Protein AF-A0A2V3JGL5-F1 (afdb_monomer)

Foldseek 3Di:
DEAEEDPPDPQRVLCCVVPVVVVVDDDDPPHHYDHALLVVLVVCLVDVPYDYDHDPVNDDPSHDFDADVNHGDDPVCVVVCVRVRDDPPPCVVVVVVVPD

Solvent-accessible surface area (backbone atoms only — not comparable to full-atom values): 6265 Å² total; per-residue (Å²): 82,50,38,38,53,36,88,90,34,67,69,37,56,46,45,43,64,74,53,32,55,82,69,78,52,78,85,62,91,82,36,48,71,28,92,42,50,66,54,43,48,54,53,39,48,74,31,90,70,42,48,68,70,63,60,72,93,66,67,54,92,71,50,87,83,72,57,55,96,82,32,54,86,41,77,64,31,46,74,74,51,67,26,84,76,74,86,63,76,79,57,53,61,59,68,61,64,76,76,117

Sequence (100 aa):
MAVSREEGSGTRGYFESAVMKSTGKEITDHAIIQDSNGKIRTTVAGDKRSIGFLSLGYASSDVKTLTLDGVAPSTENVRSGEYAILTDTSNDHERRAGRG

Mean predicted aligned error: 6.15 Å

pLDDT: mean 88.22, std 16.15, range [39.5, 98.5]

Structure (mmCIF, N/CA/C/O 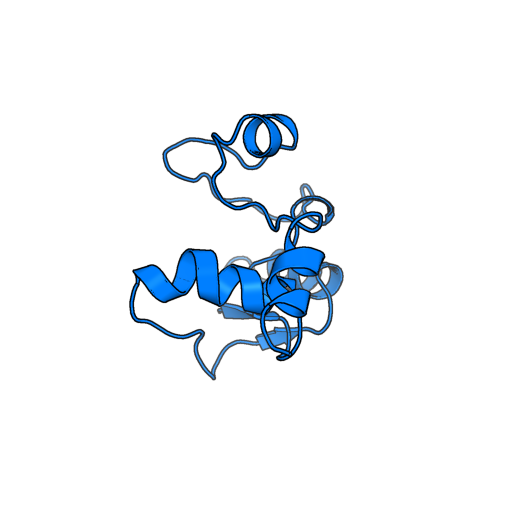backbone):
data_AF-A0A2V3JGL5-F1
#
_entry.id   AF-A0A2V3JGL5-F1
#
loop_
_atom_site.group_PDB
_atom_site.id
_atom_site.type_symbol
_atom_site.label_atom_id
_atom_site.label_alt_id
_atom_site.label_comp_id
_atom_site.label_asym_id
_atom_site.label_entity_id
_atom_site.label_seq_id
_atom_site.pdbx_PDB_ins_code
_atom_site.Cartn_x
_atom_site.Cartn_y
_atom_site.Cartn_z
_atom_site.occupancy
_atom_site.B_iso_or_equiv
_atom_site.auth_seq_id
_atom_site.auth_comp_id
_atom_site.auth_asym_id
_atom_site.auth_atom_id
_atom_site.pdbx_PDB_model_num
ATOM 1 N N . MET A 1 1 ? 3.971 -13.241 -0.604 1.00 93.25 1 MET A N 1
ATOM 2 C CA . MET A 1 1 ? 5.180 -12.398 -0.730 1.00 93.25 1 MET A CA 1
ATOM 3 C C . MET A 1 1 ? 4.802 -10.939 -0.533 1.00 93.25 1 MET A C 1
ATOM 5 O O . MET A 1 1 ? 3.811 -10.516 -1.112 1.00 93.25 1 MET A O 1
ATOM 9 N N . ALA A 1 2 ? 5.524 -10.191 0.301 1.00 97.31 2 ALA A N 1
ATOM 10 C CA . ALA A 1 2 ? 5.269 -8.760 0.470 1.00 97.31 2 ALA A CA 1
ATOM 11 C C . ALA A 1 2 ? 5.937 -7.966 -0.663 1.00 97.31 2 ALA A C 1
ATOM 13 O O . ALA A 1 2 ? 7.058 -8.284 -1.058 1.00 97.31 2 ALA A O 1
ATOM 14 N N . VAL A 1 3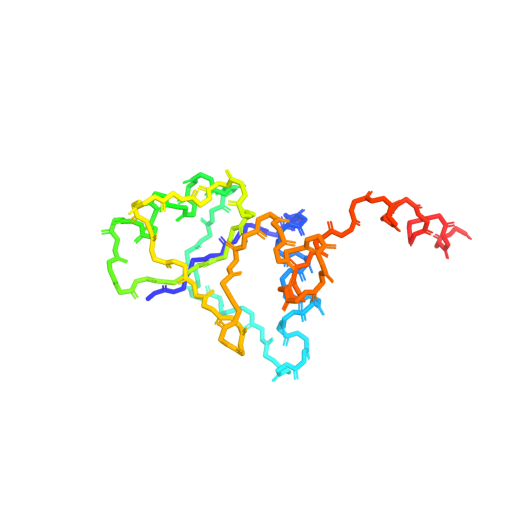 ? 5.256 -6.944 -1.171 1.00 98.31 3 VAL A N 1
ATOM 15 C CA . VAL A 1 3 ? 5.776 -6.008 -2.169 1.00 98.31 3 VAL A CA 1
ATOM 16 C C . VAL A 1 3 ? 5.652 -4.601 -1.596 1.00 98.31 3 VAL A C 1
ATOM 18 O O . VAL A 1 3 ? 4.565 -4.180 -1.200 1.00 98.31 3 VAL A O 1
ATOM 21 N N . SER A 1 4 ? 6.766 -3.885 -1.525 1.00 98.19 4 SER A N 1
ATOM 22 C CA . SER A 1 4 ? 6.856 -2.563 -0.913 1.00 98.19 4 SER A CA 1
ATOM 23 C C . SER A 1 4 ? 7.385 -1.539 -1.905 1.00 98.19 4 SER A C 1
ATOM 25 O O . SER A 1 4 ? 8.080 -1.869 -2.867 1.00 98.19 4 SER A O 1
ATOM 27 N N . ARG A 1 5 ? 7.065 -0.270 -1.661 1.00 97.81 5 ARG A N 1
ATOM 28 C CA . ARG A 1 5 ? 7.719 0.841 -2.349 1.00 97.81 5 ARG A CA 1
ATOM 29 C C . ARG A 1 5 ? 9.145 1.031 -1.813 1.00 97.81 5 ARG A C 1
ATOM 31 O O . ARG A 1 5 ? 9.460 0.652 -0.684 1.00 97.81 5 ARG A O 1
ATOM 38 N N . GLU A 1 6 ? 10.006 1.617 -2.629 1.00 97.00 6 GLU A N 1
ATOM 39 C CA . GLU A 1 6 ? 11.352 2.026 -2.214 1.00 97.00 6 GLU A CA 1
ATOM 40 C C . GLU A 1 6 ? 11.339 3.036 -1.056 1.00 97.00 6 GLU A C 1
ATOM 42 O O . GLU A 1 6 ? 10.342 3.726 -0.810 1.00 97.00 6 GLU A O 1
ATOM 47 N N . GLU A 1 7 ? 12.454 3.114 -0.334 1.00 93.94 7 GLU A N 1
ATOM 48 C CA . GLU A 1 7 ? 12.691 4.174 0.645 1.00 93.94 7 GLU A CA 1
ATOM 49 C C . GLU A 1 7 ? 12.618 5.557 -0.019 1.00 93.94 7 GLU A C 1
ATOM 51 O O . GLU A 1 7 ? 12.923 5.722 -1.197 1.00 93.94 7 GLU A O 1
ATOM 56 N N . GLY A 1 8 ? 12.152 6.565 0.718 1.00 91.12 8 GLY A N 1
ATOM 57 C CA . GLY A 1 8 ? 11.918 7.905 0.166 1.00 91.12 8 GLY A CA 1
ATOM 58 C C . GLY A 1 8 ? 10.623 8.048 -0.649 1.00 91.12 8 GLY A C 1
ATOM 59 O O . GLY A 1 8 ? 10.199 9.170 -0.927 1.00 91.12 8 GLY A O 1
ATOM 60 N N . SER A 1 9 ? 9.924 6.952 -0.968 1.00 94.88 9 SER A N 1
ATOM 61 C CA . SER A 1 9 ? 8.574 7.016 -1.534 1.00 94.88 9 SER A CA 1
ATOM 62 C C . SER A 1 9 ? 7.589 7.637 -0.540 1.00 94.88 9 SER A C 1
ATOM 64 O O . SER A 1 9 ? 7.369 7.103 0.548 1.00 94.88 9 SER A O 1
ATOM 66 N N . GLY A 1 10 ? 6.895 8.704 -0.946 1.00 92.31 10 GLY A N 1
ATOM 67 C CA . GLY A 1 10 ? 5.817 9.290 -0.138 1.00 92.31 10 GLY A CA 1
ATOM 68 C C . GLY A 1 10 ? 4.697 8.290 0.180 1.00 92.31 10 GLY A C 1
ATOM 69 O O . GLY A 1 10 ? 4.161 8.285 1.284 1.00 92.31 10 GLY A O 1
ATOM 70 N N . THR A 1 11 ? 4.399 7.367 -0.744 1.00 92.94 11 THR A N 1
ATOM 71 C CA . THR A 1 11 ? 3.424 6.288 -0.514 1.00 92.94 11 THR A CA 1
ATOM 72 C C . THR A 1 11 ? 3.889 5.333 0.586 1.00 92.94 11 THR A C 1
ATOM 74 O O . THR A 1 11 ? 3.071 4.912 1.400 1.00 92.94 11 THR A O 1
ATOM 77 N N . ARG A 1 12 ? 5.191 5.009 0.633 1.00 95.44 12 ARG A N 1
ATOM 78 C CA . ARG A 1 12 ? 5.767 4.186 1.705 1.00 95.44 12 ARG A CA 1
ATOM 79 C C . ARG A 1 12 ? 5.710 4.910 3.038 1.00 95.44 12 ARG A C 1
ATOM 81 O O . ARG A 1 12 ? 5.139 4.367 3.973 1.00 95.44 12 ARG A O 1
ATOM 88 N N . GLY A 1 13 ? 6.226 6.137 3.096 1.00 94.75 13 GLY A N 1
ATOM 89 C CA . GLY A 1 13 ? 6.256 6.904 4.342 1.00 94.75 13 GLY A CA 1
ATOM 90 C C . GLY A 1 13 ? 4.857 7.124 4.926 1.00 94.75 13 GLY A C 1
ATOM 91 O O . GLY A 1 13 ? 4.651 7.022 6.138 1.00 94.75 13 GLY A O 1
ATOM 92 N N . TYR A 1 14 ? 3.857 7.348 4.069 1.00 93.06 14 TYR A N 1
ATOM 93 C CA . TYR A 1 14 ? 2.470 7.423 4.517 1.00 93.06 14 TYR A CA 1
ATOM 94 C C . TYR A 1 14 ? 1.956 6.071 5.034 1.00 93.06 14 TYR A C 1
ATOM 96 O O . TYR A 1 14 ? 1.404 6.020 6.127 1.00 93.06 14 TYR A O 1
ATOM 104 N N . PHE A 1 15 ? 2.168 4.969 4.308 1.00 94.38 15 PHE A N 1
ATOM 105 C CA . PHE A 1 15 ? 1.748 3.639 4.764 1.00 94.38 15 PHE A CA 1
ATOM 106 C C . PHE A 1 15 ? 2.410 3.244 6.096 1.00 94.38 15 PHE A C 1
ATOM 108 O O . PHE A 1 15 ? 1.745 2.745 7.004 1.00 94.38 15 PHE A O 1
ATOM 115 N N . GLU A 1 16 ? 3.701 3.525 6.258 1.00 94.81 16 GLU A N 1
ATOM 116 C CA . GLU A 1 16 ? 4.433 3.271 7.498 1.00 94.81 16 GLU A CA 1
ATOM 117 C C . GLU A 1 16 ? 3.859 4.077 8.670 1.00 94.81 16 GLU A C 1
ATOM 119 O O . GLU A 1 16 ? 3.579 3.521 9.732 1.00 94.81 16 GLU A O 1
ATOM 124 N N . S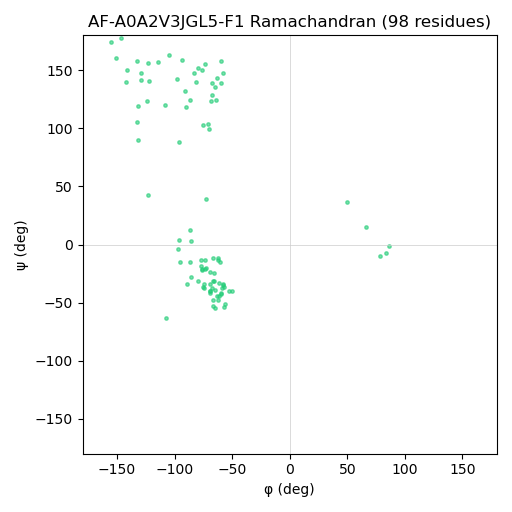ER A 1 17 ? 3.629 5.378 8.479 1.00 93.25 17 SER A N 1
ATOM 125 C CA . SER A 1 17 ? 3.150 6.258 9.550 1.00 93.25 17 SER A CA 1
ATOM 126 C C . SER A 1 17 ? 1.668 6.081 9.888 1.00 93.25 17 SER A C 1
ATOM 128 O O . SER A 1 17 ? 1.315 6.166 11.066 1.00 93.25 17 SE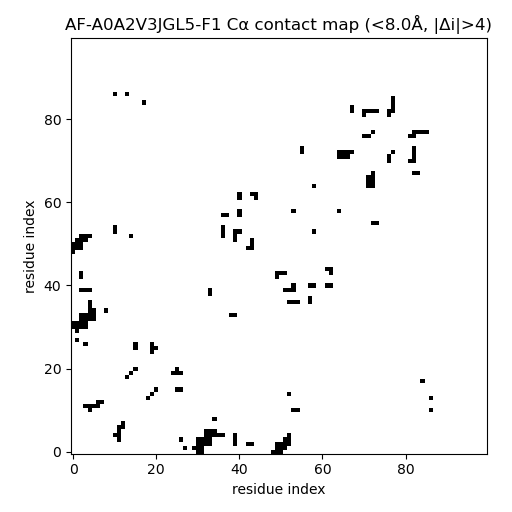R A O 1
ATOM 130 N N . ALA A 1 18 ? 0.816 5.833 8.890 1.00 90.31 18 ALA A N 1
ATOM 131 C CA . ALA A 1 18 ? -0.633 5.733 9.052 1.00 90.31 18 ALA A CA 1
ATOM 132 C C . ALA A 1 18 ? -1.105 4.310 9.384 1.00 90.31 18 ALA A C 1
ATOM 134 O O . ALA A 1 18 ? -2.062 4.152 10.135 1.00 90.31 18 ALA A O 1
ATOM 135 N N . VAL A 1 19 ? -0.439 3.278 8.854 1.00 91.56 19 VAL A N 1
ATOM 136 C CA . VAL A 1 19 ? -0.855 1.876 9.026 1.00 91.56 19 VAL A CA 1
ATOM 137 C C . VAL A 1 19 ? 0.092 1.158 9.977 1.00 91.56 19 VAL A C 1
ATOM 139 O O . VAL A 1 19 ? -0.309 0.749 11.068 1.00 91.56 19 VAL A O 1
ATOM 142 N N . MET A 1 20 ? 1.367 1.042 9.600 1.00 94.50 20 MET A N 1
ATOM 143 C CA . MET A 1 20 ? 2.313 0.162 10.297 1.00 94.50 20 MET A CA 1
ATOM 144 C C . MET A 1 20 ? 2.625 0.629 11.718 1.00 94.50 20 MET A C 1
ATOM 146 O O . MET A 1 20 ? 2.693 -0.202 12.624 1.00 94.50 20 MET A O 1
ATOM 150 N N . LYS A 1 21 ? 2.732 1.944 11.949 1.00 93.75 21 LYS A N 1
ATOM 151 C CA . LYS A 1 21 ? 3.057 2.525 13.260 1.00 93.75 21 LYS A CA 1
ATOM 152 C C . LYS A 1 21 ? 2.134 2.031 14.377 1.00 93.75 21 LYS A C 1
ATOM 154 O O . LYS A 1 21 ? 2.610 1.742 15.470 1.00 93.75 21 LYS A O 1
ATOM 159 N N . SER A 1 22 ? 0.836 1.899 14.099 1.00 91.44 22 SER A N 1
ATOM 160 C CA . SER A 1 22 ? -0.150 1.406 15.075 1.00 91.44 22 SER A CA 1
ATOM 161 C C . SER A 1 22 ? 0.066 -0.062 15.463 1.00 91.44 22 SER A C 1
ATOM 163 O O . SER A 1 22 ? -0.313 -0.482 16.552 1.00 91.44 22 SER A O 1
ATOM 165 N N . THR A 1 23 ? 0.712 -0.838 14.589 1.00 94.69 23 THR A N 1
ATOM 166 C CA . THR A 1 23 ? 0.967 -2.269 14.787 1.00 94.69 23 THR A C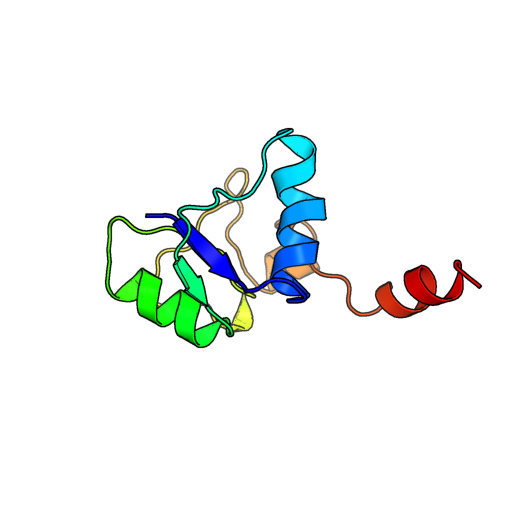A 1
ATOM 167 C C . THR A 1 23 ? 2.251 -2.552 15.568 1.00 94.69 23 THR A C 1
ATOM 169 O O . THR A 1 23 ? 2.456 -3.686 15.996 1.00 94.69 23 THR A O 1
ATOM 172 N N . GLY A 1 24 ? 3.135 -1.555 15.717 1.00 95.75 24 GLY A N 1
ATOM 173 C CA . GLY A 1 24 ? 4.475 -1.732 16.286 1.00 95.75 24 GLY A CA 1
ATOM 174 C C . GLY A 1 24 ? 5.411 -2.603 15.436 1.00 95.75 24 GLY A C 1
ATOM 175 O O . GLY A 1 24 ? 6.419 -3.082 15.947 1.00 95.75 24 GLY A O 1
ATOM 176 N N . LYS A 1 25 ? 5.069 -2.849 14.164 1.00 95.88 25 LYS A N 1
ATOM 177 C CA . LYS A 1 25 ? 5.849 -3.665 13.223 1.00 95.88 25 LYS A CA 1
ATOM 178 C C . LYS A 1 25 ? 6.388 -2.820 12.078 1.00 95.88 25 LYS A C 1
ATOM 180 O O . LYS A 1 25 ? 5.807 -1.799 11.717 1.00 95.88 25 LYS A O 1
ATOM 185 N N . GLU A 1 26 ? 7.449 -3.318 11.460 1.00 95.75 26 GLU A N 1
ATOM 186 C CA . GLU A 1 26 ? 8.063 -2.733 10.271 1.00 95.75 26 GLU A CA 1
ATOM 187 C C . GLU A 1 26 ? 7.715 -3.538 9.015 1.00 95.75 26 GLU A C 1
ATOM 189 O O . GLU A 1 26 ? 7.249 -4.683 9.077 1.00 95.75 26 GLU A O 1
ATOM 194 N N . ILE A 1 27 ? 7.919 -2.922 7.851 1.00 96.50 27 ILE A N 1
ATOM 195 C CA . ILE A 1 27 ? 7.876 -3.646 6.582 1.00 96.50 27 ILE A CA 1
ATOM 196 C C . ILE A 1 27 ? 9.072 -4.600 6.565 1.00 96.50 27 ILE A C 1
ATOM 198 O O . ILE A 1 27 ? 10.195 -4.179 6.796 1.00 96.50 27 ILE A O 1
ATOM 202 N N . THR A 1 28 ? 8.829 -5.880 6.287 1.00 95.88 28 THR A N 1
ATOM 203 C CA . THR A 1 28 ? 9.890 -6.896 6.263 1.00 95.88 28 THR A CA 1
ATOM 204 C C . THR A 1 28 ? 10.980 -6.585 5.233 1.00 95.88 28 THR A C 1
ATOM 206 O O . THR A 1 28 ? 10.675 -6.269 4.082 1.00 95.88 28 THR A O 1
ATOM 209 N N . ASP A 1 29 ? 12.239 -6.808 5.613 1.00 95.81 29 ASP A N 1
ATOM 210 C CA . ASP A 1 29 ? 13.408 -6.715 4.722 1.00 95.81 29 ASP A CA 1
ATOM 211 C C . ASP A 1 29 ? 13.377 -7.727 3.563 1.00 95.81 29 ASP A C 1
ATOM 213 O O . ASP A 1 29 ? 14.117 -7.606 2.591 1.00 95.81 29 ASP A O 1
ATOM 217 N N . HIS A 1 30 ? 12.493 -8.728 3.632 1.00 97.19 30 HIS A N 1
ATOM 218 C CA . HIS A 1 30 ? 12.258 -9.691 2.555 1.00 97.19 30 HIS A CA 1
ATOM 219 C C . HIS A 1 30 ? 11.234 -9.210 1.515 1.00 97.19 30 HIS A C 1
ATOM 221 O O . HIS A 1 30 ? 10.859 -9.976 0.623 1.00 97.19 30 HIS A O 1
ATOM 227 N N . ALA A 1 31 ? 10.715 -7.986 1.639 1.00 97.81 31 ALA A N 1
ATOM 228 C CA . ALA A 1 31 ? 9.777 -7.445 0.668 1.00 97.81 31 ALA A CA 1
ATOM 229 C C . ALA A 1 31 ? 10.464 -7.213 -0.686 1.00 97.81 31 ALA A C 1
ATOM 231 O O . ALA A 1 31 ? 11.574 -6.688 -0.758 1.00 97.81 31 ALA A O 1
ATOM 232 N N . ILE A 1 32 ? 9.770 -7.533 -1.77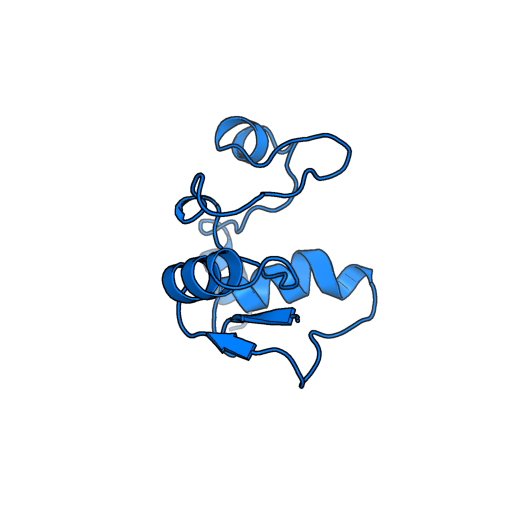9 1.00 98.25 32 ILE A N 1
ATOM 233 C CA . ILE A 1 32 ? 10.194 -7.075 -3.104 1.00 98.25 32 ILE A CA 1
ATOM 234 C C . ILE A 1 32 ? 10.006 -5.563 -3.157 1.00 98.25 32 ILE A C 1
ATOM 236 O O . ILE A 1 32 ? 8.895 -5.070 -2.958 1.00 98.25 32 ILE A O 1
ATOM 240 N N . ILE A 1 33 ? 11.077 -4.840 -3.462 1.00 98.25 33 ILE A N 1
ATOM 241 C CA . ILE A 1 33 ? 11.053 -3.384 -3.566 1.00 98.25 33 ILE A CA 1
ATOM 242 C C . ILE A 1 33 ? 10.740 -2.961 -5.004 1.00 98.25 33 ILE A C 1
ATOM 244 O O . ILE A 1 33 ? 11.339 -3.467 -5.951 1.00 98.25 33 ILE A O 1
ATOM 248 N N . GLN A 1 34 ? 9.800 -2.028 -5.167 1.00 98.50 34 GLN A N 1
ATOM 249 C CA . GLN A 1 34 ? 9.452 -1.412 -6.449 1.00 98.50 34 GLN A CA 1
ATOM 250 C C . GLN A 1 34 ? 9.454 0.119 -6.355 1.00 98.50 34 GLN A C 1
ATOM 252 O O . GLN A 1 34 ? 8.960 0.708 -5.392 1.00 98.50 34 GLN A O 1
ATOM 257 N N . ASP A 1 35 ? 9.932 0.781 -7.404 1.00 97.25 35 ASP A N 1
ATOM 258 C CA . ASP A 1 35 ? 10.052 2.248 -7.461 1.00 97.25 35 ASP A CA 1
ATOM 259 C C . ASP A 1 35 ? 8.717 2.975 -7.729 1.00 97.25 35 ASP A C 1
ATOM 261 O O . ASP A 1 35 ? 8.534 4.147 -7.402 1.00 97.25 35 ASP A O 1
ATOM 265 N N . SER A 1 36 ? 7.705 2.274 -8.244 1.00 97.50 36 SER A N 1
ATOM 266 C CA . SER A 1 36 ? 6.465 2.895 -8.721 1.00 97.50 36 SER A CA 1
ATOM 267 C C . SER A 1 36 ? 5.213 2.091 -8.387 1.00 97.50 36 SER A C 1
ATOM 269 O O . SER A 1 36 ? 5.218 0.861 -8.339 1.00 97.50 36 SER A O 1
ATOM 271 N N . ASN A 1 37 ? 4.088 2.796 -8.216 1.00 97.50 37 ASN A N 1
ATOM 272 C CA . ASN A 1 37 ? 2.775 2.176 -8.001 1.00 97.50 37 ASN A CA 1
ATOM 273 C C . ASN A 1 37 ? 2.389 1.224 -9.148 1.00 97.50 37 ASN A C 1
ATOM 275 O O . ASN A 1 37 ? 1.811 0.168 -8.903 1.00 97.50 37 ASN A O 1
ATOM 279 N N . GLY A 1 38 ? 2.745 1.570 -10.392 1.00 97.88 38 GLY A N 1
ATOM 280 C CA . GLY A 1 38 ? 2.525 0.708 -11.554 1.00 97.88 38 GLY A CA 1
ATOM 281 C C . GLY A 1 38 ? 3.264 -0.626 -11.441 1.00 97.88 38 GLY A C 1
ATOM 282 O O . GLY A 1 38 ? 2.660 -1.671 -11.664 1.00 97.88 38 GLY A O 1
ATOM 283 N N . LYS A 1 39 ? 4.534 -0.619 -11.014 1.00 98.19 39 LYS A N 1
ATOM 284 C CA . LYS A 1 39 ? 5.293 -1.859 -10.802 1.00 98.19 39 LYS A CA 1
ATOM 285 C C . LYS A 1 39 ? 4.790 -2.672 -9.610 1.00 98.19 39 LYS A C 1
ATOM 287 O O . LYS A 1 39 ? 4.788 -3.900 -9.706 1.00 98.19 39 LYS A O 1
ATOM 292 N N . ILE A 1 40 ? 4.310 -2.033 -8.534 1.00 98.31 40 ILE A N 1
ATOM 293 C CA . ILE A 1 40 ? 3.597 -2.749 -7.459 1.00 98.31 40 ILE A CA 1
ATOM 294 C C . ILE A 1 40 ? 2.400 -3.495 -8.053 1.00 98.31 40 ILE A C 1
ATOM 296 O O . ILE A 1 40 ? 2.309 -4.707 -7.879 1.00 98.31 40 ILE A O 1
ATOM 300 N N . ARG A 1 41 ? 1.522 -2.802 -8.797 1.00 98.06 41 ARG A N 1
ATOM 301 C CA . ARG A 1 41 ? 0.336 -3.418 -9.414 1.00 98.06 41 ARG A CA 1
ATOM 302 C C . ARG A 1 41 ? 0.711 -4.594 -10.307 1.00 98.06 41 ARG A C 1
ATOM 304 O O . ARG A 1 41 ? 0.171 -5.674 -10.115 1.00 98.06 41 ARG A O 1
ATOM 311 N N . THR A 1 42 ? 1.661 -4.408 -11.225 1.00 98.19 42 THR A N 1
ATOM 312 C CA . THR A 1 42 ? 2.112 -5.473 -12.134 1.00 98.19 42 THR A CA 1
ATOM 313 C C . THR A 1 42 ? 2.666 -6.677 -11.372 1.00 98.19 42 THR A C 1
ATOM 315 O O . THR A 1 42 ? 2.340 -7.813 -11.704 1.00 98.19 42 THR A O 1
ATOM 318 N N . THR A 1 43 ? 3.468 -6.445 -10.327 1.00 98.12 43 THR A N 1
ATOM 319 C CA . THR A 1 43 ? 4.011 -7.527 -9.488 1.00 98.12 43 THR A CA 1
ATOM 320 C C . THR A 1 43 ? 2.887 -8.283 -8.786 1.00 98.12 43 THR A C 1
ATOM 322 O O . THR A 1 43 ? 2.877 -9.512 -8.790 1.00 98.12 43 THR A O 1
ATOM 325 N N . VAL A 1 44 ? 1.915 -7.554 -8.226 1.00 98.25 44 VAL A N 1
ATOM 326 C CA . VAL A 1 44 ? 0.798 -8.155 -7.492 1.00 98.25 44 VAL A CA 1
ATOM 327 C C . VAL A 1 44 ? -0.149 -8.925 -8.410 1.00 98.25 44 VAL A C 1
ATOM 329 O O . VAL A 1 44 ? -0.545 -10.042 -8.088 1.00 98.25 44 VAL A O 1
ATOM 332 N N . ALA A 1 45 ? -0.459 -8.377 -9.584 1.00 98.06 45 ALA A N 1
ATOM 333 C CA . ALA A 1 45 ? -1.259 -9.050 -10.604 1.00 98.06 45 ALA A CA 1
ATOM 334 C C . ALA A 1 45 ? -0.586 -10.343 -11.110 1.00 98.06 45 ALA A C 1
ATOM 336 O O . ALA A 1 45 ? -1.269 -11.319 -11.424 1.00 98.06 45 ALA A O 1
ATOM 337 N N . GLY A 1 46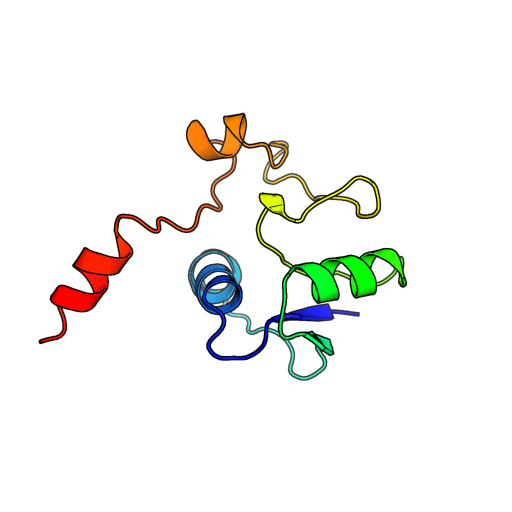 ? 0.752 -10.367 -11.165 1.00 97.75 46 GLY A N 1
ATOM 338 C CA . GLY A 1 46 ? 1.542 -11.519 -11.608 1.00 97.75 46 GLY A CA 1
ATOM 339 C C . GLY A 1 46 ? 1.660 -12.658 -10.588 1.00 97.75 46 GLY A C 1
ATOM 340 O O . GLY A 1 46 ? 1.898 -13.798 -10.984 1.00 97.75 46 GLY A O 1
ATOM 341 N N . ASP A 1 47 ? 1.465 -12.391 -9.293 1.00 96.94 47 ASP A N 1
ATOM 342 C CA . ASP A 1 47 ? 1.533 -13.405 -8.235 1.00 96.94 47 ASP A CA 1
ATOM 343 C C . ASP A 1 47 ? 0.342 -13.310 -7.275 1.00 96.94 47 ASP A C 1
ATOM 345 O O . ASP A 1 47 ? 0.309 -12.487 -6.359 1.00 96.94 47 ASP A O 1
ATOM 349 N N . LYS A 1 48 ? -0.600 -14.251 -7.406 1.00 93.69 48 LYS A N 1
ATOM 350 C CA . LYS A 1 48 ? -1.799 -14.351 -6.553 1.00 93.69 48 LYS A CA 1
ATOM 351 C C . LYS A 1 48 ? -1.498 -14.562 -5.061 1.00 93.69 48 LYS A C 1
ATOM 353 O O . LYS A 1 48 ? -2.407 -14.434 -4.247 1.00 93.69 48 LYS A O 1
ATOM 358 N N . ARG A 1 49 ? -0.265 -14.933 -4.693 1.00 96.25 49 ARG A N 1
ATOM 359 C CA . ARG A 1 49 ? 0.188 -15.095 -3.297 1.00 96.25 49 ARG A CA 1
ATOM 360 C C . ARG A 1 49 ? 0.912 -13.857 -2.765 1.00 96.25 49 ARG A C 1
ATOM 362 O O . ARG A 1 49 ? 1.456 -13.890 -1.654 1.00 96.25 49 ARG A O 1
ATOM 369 N N . SER A 1 50 ? 0.974 -12.786 -3.545 1.00 97.81 50 SER A N 1
ATOM 370 C CA . SER A 1 50 ? 1.603 -11.537 -3.143 1.00 97.81 50 SER A CA 1
ATOM 371 C C . SER A 1 50 ? 0.604 -10.543 -2.547 1.00 97.81 50 SER A C 1
ATOM 373 O O . SER A 1 50 ? -0.607 -10.646 -2.735 1.00 97.81 50 SER A O 1
ATOM 375 N N . ILE A 1 51 ? 1.132 -9.593 -1.782 1.00 97.88 51 ILE A N 1
ATOM 376 C CA . ILE A 1 51 ? 0.392 -8.468 -1.216 1.00 97.88 51 ILE A CA 1
ATOM 377 C C . ILE A 1 51 ? 1.288 -7.233 -1.253 1.00 97.88 51 ILE A C 1
ATOM 379 O O . ILE A 1 51 ? 2.484 -7.327 -0.976 1.00 97.88 51 ILE A O 1
ATOM 383 N N . GLY A 1 52 ? 0.720 -6.080 -1.585 1.00 97.38 52 GLY A N 1
ATOM 384 C CA . GLY A 1 52 ? 1.438 -4.811 -1.606 1.00 97.38 52 GLY A CA 1
ATOM 385 C C . GLY A 1 52 ? 0.500 -3.627 -1.429 1.00 97.38 52 GLY A C 1
ATOM 386 O O . GLY A 1 52 ? -0.720 -3.787 -1.396 1.00 97.38 52 GLY A O 1
ATOM 387 N N . PHE A 1 53 ? 1.080 -2.436 -1.317 1.00 96.56 53 PHE A N 1
ATOM 388 C CA . PHE A 1 53 ? 0.350 -1.181 -1.162 1.00 96.56 53 PHE A CA 1
ATOM 389 C C . PHE A 1 53 ? 0.703 -0.207 -2.292 1.00 96.56 53 PHE A C 1
ATOM 391 O O . PHE A 1 53 ? 1.853 -0.107 -2.723 1.00 96.56 53 PHE A O 1
ATOM 398 N N . LEU A 1 54 ? -0.303 0.512 -2.786 1.00 95.88 54 LEU A N 1
ATOM 399 C CA . LEU A 1 54 ? -0.179 1.490 -3.866 1.00 95.88 54 LEU A CA 1
ATOM 400 C C . LEU A 1 54 ? -1.236 2.586 -3.718 1.00 95.88 54 LEU A C 1
ATOM 402 O O . LEU A 1 54 ? -2.246 2.400 -3.041 1.00 95.88 54 LEU A O 1
ATOM 406 N N . SER A 1 55 ? -1.019 3.730 -4.363 1.00 93.44 55 SER A N 1
ATOM 407 C CA . SER A 1 55 ? -2.017 4.806 -4.413 1.00 93.44 55 SER A CA 1
ATOM 408 C C . SER A 1 55 ? -3.274 4.366 -5.174 1.00 93.44 55 SER A C 1
ATOM 410 O O . SER A 1 55 ? -3.160 3.832 -6.275 1.00 93.44 55 SER A O 1
ATOM 412 N N . LEU A 1 56 ? -4.465 4.666 -4.638 1.00 93.06 56 LEU A N 1
ATOM 413 C CA . LEU A 1 56 ? -5.757 4.190 -5.162 1.00 93.06 56 LEU A CA 1
ATOM 414 C C . LEU A 1 56 ? -5.954 4.416 -6.670 1.00 93.06 56 LEU A C 1
ATOM 416 O O . LEU A 1 56 ? -6.433 3.524 -7.356 1.00 93.06 56 LEU A O 1
ATOM 420 N N . GLY A 1 57 ? -5.522 5.560 -7.211 1.00 92.62 57 GLY A N 1
ATOM 421 C CA . GLY A 1 57 ? -5.643 5.856 -8.647 1.00 92.62 57 GLY A CA 1
ATOM 422 C C . GLY A 1 57 ? -4.869 4.909 -9.578 1.00 92.62 57 GLY A C 1
ATOM 423 O O . GLY A 1 57 ? -5.081 4.939 -10.784 1.00 92.62 57 GLY A O 1
ATOM 424 N N . TYR A 1 58 ? -3.977 4.072 -9.041 1.00 95.25 58 TYR A N 1
ATOM 425 C CA . TYR A 1 58 ? -3.279 3.037 -9.801 1.00 9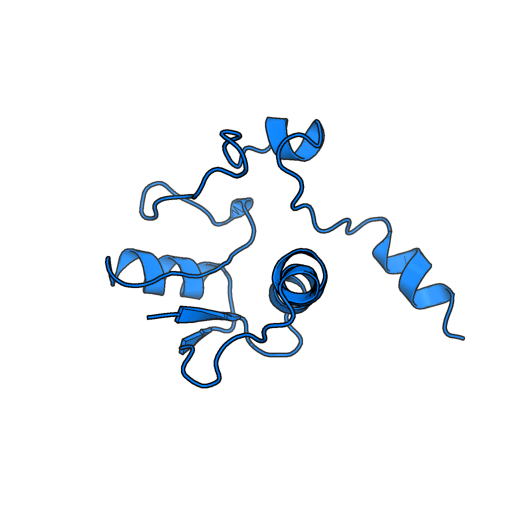5.25 58 TYR A CA 1
ATOM 426 C C . TYR A 1 58 ? -3.963 1.673 -9.715 1.00 95.25 58 TYR A C 1
ATOM 428 O O . TYR A 1 58 ? -3.614 0.810 -10.518 1.00 95.25 58 TYR A O 1
ATOM 436 N N . ALA A 1 59 ? -4.889 1.459 -8.775 1.00 94.31 59 ALA A N 1
ATOM 437 C CA . ALA A 1 59 ? -5.622 0.204 -8.660 1.00 94.31 59 ALA A CA 1
ATOM 438 C C . ALA A 1 59 ? -6.469 -0.039 -9.917 1.00 94.31 59 ALA A C 1
ATOM 440 O O . ALA A 1 59 ? -7.014 0.890 -10.510 1.00 94.31 59 ALA A O 1
ATOM 441 N N . SER A 1 60 ? -6.562 -1.299 -10.332 1.00 94.12 60 SER A N 1
ATOM 442 C CA . SER A 1 60 ? -7.355 -1.703 -11.489 1.00 94.12 60 SER A CA 1
ATOM 443 C C . SER A 1 60 ? -7.952 -3.095 -11.262 1.00 94.12 60 SER A C 1
ATOM 445 O O . SER A 1 60 ? -7.716 -3.705 -10.220 1.00 94.12 60 SER A O 1
ATOM 447 N N . SER A 1 61 ? -8.747 -3.597 -12.209 1.00 95.81 61 SER A N 1
ATOM 448 C CA . SER A 1 61 ? -9.394 -4.914 -12.111 1.00 95.81 61 SER A CA 1
ATOM 449 C C . SER A 1 61 ? -8.420 -6.101 -12.133 1.00 95.81 61 SER A C 1
ATOM 451 O O . SER A 1 61 ? -8.826 -7.222 -11.835 1.00 95.81 61 SER A O 1
ATOM 453 N N . ASP A 1 62 ? -7.145 -5.871 -12.462 1.00 95.50 62 ASP A N 1
ATOM 454 C CA . ASP A 1 62 ? -6.068 -6.868 -12.420 1.00 95.50 62 ASP A CA 1
ATOM 455 C C . ASP A 1 62 ? -5.604 -7.232 -10.997 1.00 95.50 62 ASP A C 1
ATOM 457 O O . ASP A 1 62 ? -4.921 -8.240 -10.810 1.00 95.50 62 ASP A O 1
ATOM 461 N N . VAL A 1 63 ? -5.995 -6.452 -9.986 1.00 96.88 63 VAL A N 1
ATOM 462 C CA . VAL A 1 63 ? -5.655 -6.682 -8.579 1.00 96.88 63 VAL A CA 1
ATOM 463 C C . VAL A 1 63 ? -6.901 -6.638 -7.700 1.00 96.88 63 VAL A C 1
ATOM 465 O O . VAL A 1 63 ? -7.845 -5.890 -7.940 1.00 96.88 63 VAL A O 1
ATOM 468 N N . LYS A 1 64 ? -6.902 -7.433 -6.628 1.00 96.75 64 LYS A N 1
ATOM 469 C CA . LYS A 1 64 ? -7.969 -7.403 -5.625 1.00 96.75 64 LYS A CA 1
ATOM 470 C C . LYS A 1 64 ? -7.627 -6.392 -4.533 1.00 96.75 64 LYS A C 1
ATOM 472 O O . LYS A 1 64 ? -6.649 -6.571 -3.812 1.00 96.75 64 LYS A O 1
ATOM 477 N N . THR A 1 65 ? -8.460 -5.369 -4.375 1.00 95.94 65 THR A N 1
ATOM 478 C CA . THR A 1 65 ? -8.354 -4.417 -3.265 1.00 95.94 65 THR A CA 1
ATOM 479 C C . THR A 1 65 ? -8.953 -4.982 -1.976 1.00 95.94 65 THR A C 1
ATOM 481 O O . THR A 1 65 ? -9.879 -5.796 -2.012 1.00 95.94 65 THR A O 1
ATOM 484 N N . LEU A 1 66 ? -8.441 -4.530 -0.830 1.00 94.81 66 LEU A N 1
ATOM 485 C CA . LEU A 1 66 ? -8.951 -4.899 0.490 1.00 94.81 66 LEU A CA 1
ATOM 486 C C . LEU A 1 66 ? -9.888 -3.816 1.025 1.00 94.81 66 LEU A C 1
ATOM 488 O O . LEU A 1 66 ? -9.651 -2.630 0.817 1.00 94.81 66 LEU A O 1
ATOM 492 N N . THR A 1 67 ? -10.943 -4.239 1.712 1.00 94.88 67 THR A N 1
ATOM 493 C CA . THR A 1 67 ? -11.814 -3.356 2.493 1.00 94.88 67 THR A CA 1
ATOM 494 C C . THR A 1 67 ? -11.201 -3.099 3.864 1.00 94.88 67 THR A C 1
ATOM 496 O O . THR A 1 67 ? -10.596 -4.007 4.437 1.00 94.88 67 THR A O 1
ATOM 499 N N . LEU A 1 68 ? -11.434 -1.915 4.421 1.00 90.69 68 LEU A N 1
ATOM 500 C CA . LEU A 1 68 ? -11.130 -1.592 5.815 1.00 90.69 68 LEU A CA 1
ATOM 501 C C . LEU A 1 68 ? -12.447 -1.479 6.565 1.00 90.69 68 LEU A C 1
ATOM 503 O O . LEU A 1 68 ? -13.301 -0.702 6.157 1.00 90.69 68 LEU A O 1
ATOM 507 N N . ASP A 1 69 ? -12.646 -2.314 7.584 1.00 90.88 69 ASP A N 1
ATOM 508 C CA . ASP A 1 69 ? -13.884 -2.352 8.377 1.00 90.88 69 ASP A CA 1
ATOM 509 C C . ASP A 1 69 ? -15.169 -2.432 7.524 1.00 90.88 69 ASP A C 1
ATOM 511 O O . ASP A 1 69 ? -16.202 -1.848 7.831 1.00 90.88 69 ASP A O 1
ATOM 515 N N . GLY A 1 70 ? -15.097 -3.166 6.407 1.00 94.44 70 GLY A N 1
ATOM 516 C CA . GLY A 1 70 ? -16.197 -3.324 5.448 1.00 94.44 70 GLY A CA 1
ATOM 517 C C . GLY A 1 70 ? -16.320 -2.204 4.407 1.00 94.44 70 GLY A C 1
ATOM 518 O O . GLY A 1 70 ? -17.061 -2.360 3.439 1.00 94.44 70 GLY A O 1
ATOM 519 N N . VAL A 1 71 ? -15.552 -1.121 4.532 1.00 95.88 71 VAL A N 1
ATOM 520 C CA . VAL A 1 71 ? -15.532 -0.003 3.583 1.00 95.88 71 VAL A CA 1
ATOM 521 C C . VAL A 1 71 ? -14.551 -0.290 2.448 1.00 95.88 71 VAL A C 1
ATOM 523 O O . VAL A 1 71 ? -13.368 -0.567 2.665 1.00 95.88 71 VAL A O 1
ATOM 526 N N . ALA A 1 72 ? -15.033 -0.230 1.207 1.00 95.00 72 ALA A N 1
ATOM 527 C CA . ALA A 1 72 ? -14.200 -0.407 0.021 1.00 95.00 72 ALA A CA 1
ATOM 528 C C . ALA A 1 72 ? -13.358 0.849 -0.280 1.00 95.00 72 ALA A C 1
ATOM 530 O O . ALA A 1 72 ? -13.812 1.966 -0.023 1.00 95.00 72 ALA A O 1
ATOM 531 N N . PRO A 1 73 ? -12.168 0.706 -0.884 1.00 93.75 73 PRO A N 1
ATOM 532 C CA . PRO A 1 73 ? -11.387 1.850 -1.327 1.00 93.75 73 PRO A CA 1
ATOM 533 C C . PRO A 1 73 ? -12.002 2.445 -2.598 1.00 93.75 73 PRO A C 1
ATOM 535 O O . PRO A 1 73 ? -11.836 1.914 -3.695 1.00 93.75 73 PRO A O 1
ATOM 538 N N . SER A 1 74 ? -12.707 3.563 -2.456 1.00 93.50 74 SER A N 1
ATOM 539 C CA 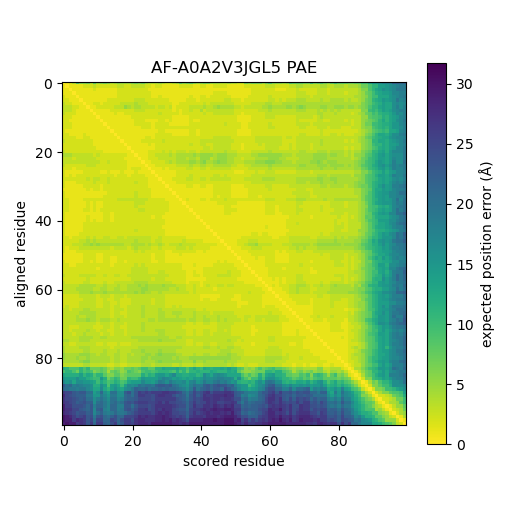. SER A 1 74 ? -13.271 4.337 -3.565 1.00 93.50 74 SER A CA 1
ATOM 540 C C . SER A 1 74 ? -12.951 5.820 -3.385 1.00 93.50 74 SER A C 1
ATOM 542 O O . SER A 1 74 ? -12.684 6.279 -2.276 1.00 93.50 74 SER A O 1
ATOM 544 N N . THR A 1 75 ? -12.972 6.599 -4.470 1.00 90.62 75 THR A N 1
ATOM 545 C CA . THR A 1 75 ? -12.786 8.058 -4.383 1.00 90.62 75 THR A CA 1
ATOM 546 C C . THR A 1 75 ? -13.833 8.712 -3.482 1.00 90.62 75 THR A C 1
ATOM 548 O O . THR A 1 75 ? -13.519 9.676 -2.792 1.00 90.62 75 THR A O 1
ATOM 551 N N . GLU A 1 76 ? -15.056 8.185 -3.478 1.00 92.88 76 GLU A N 1
ATOM 552 C CA . GLU A 1 76 ? -16.142 8.633 -2.608 1.00 92.88 76 GLU A CA 1
ATOM 553 C C . GLU A 1 76 ? -15.823 8.361 -1.135 1.00 92.88 76 GLU A C 1
ATOM 555 O O . GLU A 1 76 ? -15.742 9.311 -0.362 1.00 92.88 76 GLU A O 1
ATOM 560 N N . ASN A 1 77 ? -15.503 7.113 -0.779 1.00 94.06 77 ASN A N 1
ATOM 561 C CA . ASN A 1 77 ? -15.229 6.712 0.606 1.00 94.06 77 ASN A CA 1
ATOM 562 C C . ASN A 1 77 ? -13.963 7.375 1.168 1.00 94.06 77 ASN A C 1
ATOM 564 O O . ASN A 1 77 ? -13.854 7.649 2.360 1.00 94.06 77 ASN A O 1
ATOM 568 N N . VAL A 1 78 ? -12.979 7.649 0.310 1.00 90.94 78 VAL A N 1
ATOM 569 C CA . VAL A 1 78 ? -11.776 8.399 0.695 1.00 90.94 78 VAL A CA 1
ATOM 570 C C . VAL A 1 78 ? -12.111 9.867 0.975 1.00 90.94 78 VAL A C 1
ATOM 572 O O . VAL A 1 78 ? -11.575 10.446 1.916 1.00 90.94 78 VAL A O 1
ATOM 575 N N . ARG A 1 79 ? -12.996 10.482 0.180 1.00 89.00 79 ARG A N 1
ATOM 576 C CA . ARG A 1 79 ? -13.419 11.879 0.376 1.00 89.00 79 ARG A CA 1
ATOM 577 C C . ARG A 1 79 ? -14.374 12.047 1.555 1.00 89.00 79 ARG A C 1
ATOM 579 O O . ARG A 1 79 ? -14.319 13.086 2.202 1.00 89.00 79 ARG A O 1
ATOM 586 N N . SER A 1 80 ? -15.227 11.059 1.824 1.00 92.12 80 SER A N 1
ATOM 587 C CA . SER A 1 80 ? -16.105 11.046 3.001 1.00 92.12 80 SER A CA 1
ATOM 588 C C . SER A 1 80 ? -15.335 10.775 4.299 1.00 92.12 80 SER A C 1
ATOM 590 O O . SER A 1 80 ? -15.818 11.111 5.377 1.00 92.12 80 SER A O 1
ATOM 592 N N . GLY A 1 81 ? -14.133 10.195 4.201 1.00 88.62 81 GLY A N 1
ATOM 593 C CA . GLY A 1 81 ? -13.311 9.786 5.341 1.00 88.62 81 GLY A CA 1
ATOM 594 C C . GLY A 1 81 ? -13.630 8.383 5.865 1.00 88.62 81 GLY A C 1
ATOM 595 O O . GLY A 1 81 ? -12.954 7.913 6.776 1.00 88.62 81 GLY A O 1
ATOM 596 N N . GLU A 1 82 ? -14.607 7.689 5.278 1.00 91.00 82 GLU A N 1
ATOM 597 C CA . GLU A 1 82 ? -14.976 6.317 5.650 1.00 91.00 82 GLU A CA 1
ATOM 598 C C . GLU A 1 82 ? -13.869 5.311 5.313 1.00 91.00 82 GLU A C 1
ATOM 600 O O . GLU A 1 82 ? -13.679 4.330 6.027 1.00 91.00 82 GLU A O 1
ATOM 605 N N . TYR A 1 83 ? -13.096 5.559 4.250 1.00 90.62 83 TYR A N 1
ATOM 606 C CA . TYR A 1 83 ? -11.861 4.827 3.979 1.00 90.62 83 TYR A CA 1
ATOM 607 C C . TYR A 1 83 ? -10.668 5.619 4.525 1.00 90.62 83 TYR A C 1
ATOM 609 O O . TYR A 1 83 ? -10.062 6.428 3.819 1.00 90.62 83 TYR A O 1
ATOM 617 N N . ALA A 1 84 ? -10.337 5.382 5.796 1.00 79.31 84 ALA A N 1
ATOM 618 C CA . ALA A 1 84 ? -9.413 6.179 6.611 1.00 79.31 84 ALA A CA 1
ATOM 619 C C . ALA A 1 84 ? -7.908 6.032 6.261 1.00 79.31 84 ALA A C 1
ATOM 621 O O . ALA A 1 84 ? -7.051 5.997 7.142 1.00 79.31 84 ALA A O 1
ATOM 622 N N . ILE A 1 85 ? -7.564 5.948 4.971 1.00 79.25 85 ILE A N 1
ATOM 623 C CA . ILE A 1 85 ? -6.187 5.939 4.453 1.00 79.25 85 ILE A CA 1
ATOM 624 C C . ILE A 1 85 ? -6.110 6.944 3.294 1.00 79.25 85 ILE A C 1
ATOM 626 O O . ILE A 1 85 ? -6.326 6.600 2.131 1.00 79.25 85 ILE A O 1
ATOM 630 N N . LEU A 1 86 ? -5.793 8.198 3.621 1.00 76.44 86 LEU A N 1
ATOM 631 C CA . LEU A 1 86 ? -5.620 9.307 2.680 1.00 76.44 86 LEU A CA 1
ATOM 632 C C . LEU A 1 86 ? -4.322 10.065 2.972 1.00 76.44 86 LEU A C 1
ATOM 634 O O . LEU A 1 86 ? -4.161 10.675 4.030 1.00 76.44 86 LEU A O 1
ATOM 638 N N . THR A 1 87 ? -3.413 10.087 2.000 1.00 66.75 87 THR A N 1
ATOM 639 C CA . THR A 1 87 ? -2.288 11.024 2.018 1.00 66.75 87 THR A CA 1
ATOM 640 C C . THR A 1 87 ? -2.824 12.427 1.741 1.00 66.75 87 THR A C 1
ATOM 642 O O . THR A 1 87 ? -3.157 12.751 0.604 1.00 66.75 87 THR A O 1
ATOM 645 N N . ASP A 1 88 ? -2.932 13.250 2.780 1.00 59.91 88 ASP A N 1
ATOM 646 C CA . ASP A 1 88 ? -3.240 14.671 2.642 1.00 59.91 88 ASP A CA 1
ATOM 647 C C . ASP A 1 88 ? -2.032 15.394 2.028 1.00 59.91 88 ASP A C 1
ATOM 649 O O . ASP A 1 88 ? -1.051 15.693 2.707 1.00 59.91 88 ASP A O 1
ATOM 653 N N . THR A 1 89 ? -2.077 15.646 0.720 1.00 54.06 89 THR A N 1
ATOM 654 C CA . THR A 1 89 ? -1.033 16.413 0.024 1.00 54.06 89 THR A CA 1
ATOM 655 C C . THR A 1 89 ? -1.142 17.921 0.265 1.00 54.06 89 THR A C 1
ATOM 657 O O . THR A 1 89 ? -0.207 18.648 -0.054 1.00 54.06 89 THR A O 1
ATOM 660 N N . SER A 1 90 ? -2.261 18.408 0.811 1.00 51.22 90 SER A N 1
ATOM 661 C CA . SER A 1 90 ? -2.472 19.823 1.155 1.00 51.22 90 SER A CA 1
ATOM 662 C C . SER A 1 90 ? -1.800 20.207 2.476 1.00 51.22 90 SER A C 1
ATOM 664 O O . SER A 1 90 ? -1.320 21.327 2.610 1.00 51.22 90 SER A O 1
ATOM 666 N N . ASN A 1 91 ? -1.696 19.277 3.425 1.00 42.88 91 ASN A N 1
ATOM 667 C CA . ASN A 1 91 ? -1.169 19.545 4.768 1.00 42.88 91 ASN A CA 1
ATOM 668 C C . ASN A 1 91 ? 0.324 19.188 4.940 1.00 42.88 91 ASN A C 1
ATOM 670 O O . ASN A 1 91 ? 0.939 19.451 5.977 1.00 42.88 91 ASN A O 1
ATOM 674 N N . ASP A 1 92 ? 0.943 18.610 3.907 1.00 48.75 92 ASP A N 1
ATOM 675 C CA . ASP A 1 92 ? 2.371 18.270 3.909 1.00 48.75 92 ASP A CA 1
ATOM 676 C C . ASP A 1 92 ? 3.269 19.521 3.758 1.00 48.75 92 ASP A C 1
ATOM 678 O O . ASP A 1 92 ? 4.420 19.527 4.199 1.00 48.75 92 ASP A O 1
ATOM 682 N N . HIS A 1 93 ? 2.726 20.625 3.223 1.00 45.53 93 HIS A N 1
ATOM 683 C CA . HIS A 1 93 ? 3.399 21.930 3.215 1.00 45.53 93 HIS A CA 1
ATOM 684 C C . HIS A 1 93 ? 3.509 22.544 4.623 1.00 45.53 93 HIS A C 1
ATOM 686 O O . HIS A 1 93 ? 4.573 23.054 4.975 1.00 45.53 93 HIS A O 1
ATOM 692 N N . GLU A 1 94 ? 2.474 22.439 5.463 1.00 40.97 94 GLU A N 1
ATOM 693 C CA . GLU A 1 94 ? 2.499 22.987 6.830 1.00 40.97 94 GLU A CA 1
ATOM 694 C C . GLU A 1 94 ? 3.370 22.144 7.775 1.00 40.97 94 GLU A C 1
ATOM 696 O O . GLU A 1 94 ? 4.133 22.680 8.582 1.00 40.97 94 GLU A O 1
ATOM 701 N N . ARG A 1 95 ? 3.361 20.811 7.622 1.00 48.09 95 ARG A N 1
ATOM 702 C CA . ARG A 1 95 ? 4.200 19.904 8.432 1.00 48.09 95 ARG A CA 1
ATOM 703 C C . ARG A 1 95 ? 5.698 20.010 8.138 1.00 48.09 95 ARG A C 1
ATOM 705 O O . ARG A 1 95 ? 6.504 19.666 9.007 1.00 48.09 95 ARG A O 1
ATOM 712 N N . ARG A 1 96 ? 6.080 20.476 6.943 1.00 50.00 96 ARG A N 1
ATOM 713 C CA . ARG A 1 96 ? 7.477 20.769 6.575 1.00 50.00 96 ARG A CA 1
ATOM 714 C C . ARG A 1 96 ? 7.921 22.175 6.991 1.00 50.00 96 ARG A C 1
ATOM 716 O O . ARG A 1 96 ? 9.099 22.354 7.274 1.00 50.00 96 ARG A O 1
ATOM 723 N N . ALA A 1 97 ? 7.002 23.138 7.087 1.00 53.69 97 ALA A N 1
ATOM 724 C CA . ALA A 1 97 ? 7.304 24.514 7.494 1.00 53.69 97 ALA A CA 1
ATOM 725 C C . ALA A 1 97 ? 7.536 24.687 9.012 1.00 53.69 97 ALA A C 1
ATOM 727 O O . ALA A 1 97 ? 8.193 25.636 9.420 1.00 53.69 97 ALA A O 1
ATOM 728 N N . GLY A 1 98 ? 7.048 23.767 9.852 1.00 43.53 98 GLY A N 1
ATOM 729 C CA . GLY A 1 98 ? 7.222 23.806 11.316 1.00 43.53 98 GLY A CA 1
ATOM 730 C C . GLY A 1 98 ? 8.507 23.163 11.862 1.00 43.53 98 GLY A C 1
ATOM 731 O O . GLY A 1 98 ? 8.588 22.902 13.061 1.00 43.53 98 GLY A O 1
ATOM 732 N N . ARG A 1 99 ? 9.485 22.838 11.005 1.00 52.78 99 ARG A N 1
ATOM 733 C CA . ARG A 1 99 ? 10.807 22.301 11.398 1.00 52.78 99 ARG A CA 1
ATOM 734 C C . ARG A 1 99 ? 11.951 23.178 10.873 1.00 52.78 99 ARG A C 1
ATOM 736 O O . ARG A 1 99 ? 12.924 22.653 10.333 1.00 52.78 99 ARG A O 1
ATOM 743 N N . GLY A 1 100 ? 11.786 24.493 10.985 1.00 39.50 100 GLY A N 1
ATOM 744 C CA . GLY A 1 100 ? 12.818 25.502 10.741 1.00 39.50 100 GLY A CA 1
ATOM 745 C C . GLY A 1 100 ? 13.095 26.289 12.007 1.00 39.50 100 GLY A C 1
ATOM 746 O O . GLY A 1 100 ? 12.110 26.557 12.731 1.00 39.50 100 GLY A O 1
#

Nearest PDB structures (foldseek):
  4h1x-assembly1_A  TM=8.819E-01  e=1.056E-05  Streptococcus pneumoniae TIGR4
  4gd5-assembly1_A  TM=8.261E-01  e=1.293E-05  Clostridium perfringens ATCC 13124
  1twy-assembly10_B  TM=7.699E-01  e=7.012E-05  Vibrio cholerae O1 biovar El Tor str. N16961
  1twy-assembly11_F  TM=8.386E-01  e=6.529E-04  Vibrio cholerae O1 biovar El Tor str. N16961
  6y3x-assembly1_A  TM=4.099E-01  e=2.496E+00  Francisella tularensis subsp. novicida

Radius of gyration: 14.27 Å; Cα contacts (8 Å, |Δi|>4): 113; chains: 1; bounding box: 30×41×29 Å

Secondary structure (DSSP, 8-state):
-EEEEPTT-HHHHHHIIIIIHHHT----TTSEEESSHHHHHHHHHH-TT-EE---GGG--TTSPPPPBTTB---HHHHHHTSS-----SSSHHHHHHT--